Protein AF-A0A976LNT4-F1 (afdb_monomer_lite)

Structure (mmCIF, N/CA/C/O backbone):
data_AF-A0A976LNT4-F1
#
_entry.id   AF-A0A976LNT4-F1
#
loop_
_atom_site.group_PDB
_atom_site.id
_atom_site.type_symbol
_atom_site.label_atom_id
_atom_site.label_alt_id
_atom_site.label_comp_id
_atom_site.label_asym_id
_atom_site.label_entity_id
_atom_site.label_seq_id
_atom_site.pdbx_PDB_ins_code
_atom_site.Cartn_x
_atom_site.Cartn_y
_atom_site.Cartn_z
_atom_site.occupancy
_atom_site.B_iso_or_equiv
_atom_site.auth_seq_id
_atom_site.auth_comp_id
_atom_site.auth_asym_id
_atom_site.auth_atom_id
_atom_site.pdbx_PDB_model_num
ATOM 1 N N . MET A 1 1 ? 6.605 9.402 -5.044 1.00 80.69 1 MET A N 1
ATOM 2 C CA . MET A 1 1 ? 7.270 9.388 -3.720 1.00 80.69 1 MET A CA 1
ATOM 3 C C . MET A 1 1 ? 8.164 10.610 -3.620 1.00 80.69 1 MET A C 1
ATOM 5 O O . MET A 1 1 ? 8.739 10.973 -4.637 1.00 80.69 1 MET A O 1
ATOM 9 N N . THR A 1 2 ? 8.294 11.248 -2.456 1.00 86.75 2 THR A N 1
ATOM 10 C CA . THR A 1 2 ? 9.188 12.417 -2.294 1.00 86.75 2 THR A CA 1
ATOM 11 C C . THR A 1 2 ? 10.629 12.017 -1.962 1.00 86.75 2 THR A C 1
ATOM 13 O O . THR A 1 2 ? 11.563 12.726 -2.323 1.00 86.75 2 THR A O 1
ATOM 16 N N . ALA A 1 3 ? 10.829 10.844 -1.356 1.00 89.00 3 ALA A N 1
ATOM 17 C CA . ALA A 1 3 ? 12.140 10.263 -1.071 1.00 89.00 3 ALA A CA 1
ATOM 18 C C . ALA A 1 3 ? 12.188 8.759 -1.393 1.00 89.00 3 ALA A C 1
ATOM 20 O O . ALA A 1 3 ? 11.160 8.076 -1.385 1.00 89.00 3 ALA A O 1
ATOM 21 N N . ALA A 1 4 ? 13.387 8.266 -1.712 1.00 90.31 4 ALA A N 1
ATOM 22 C CA . ALA A 1 4 ? 13.674 6.855 -1.961 1.00 90.31 4 ALA A CA 1
ATOM 23 C C . ALA A 1 4 ? 14.038 6.135 -0.655 1.00 90.31 4 ALA A C 1
ATOM 25 O O . ALA A 1 4 ? 14.524 6.766 0.284 1.00 90.31 4 ALA A O 1
ATOM 26 N N . SER A 1 5 ? 13.827 4.819 -0.608 1.00 89.94 5 SER A N 1
ATOM 27 C CA . SER A 1 5 ? 14.237 3.936 0.493 1.00 89.94 5 SER A CA 1
ATOM 28 C C . SER A 1 5 ? 13.800 4.416 1.878 1.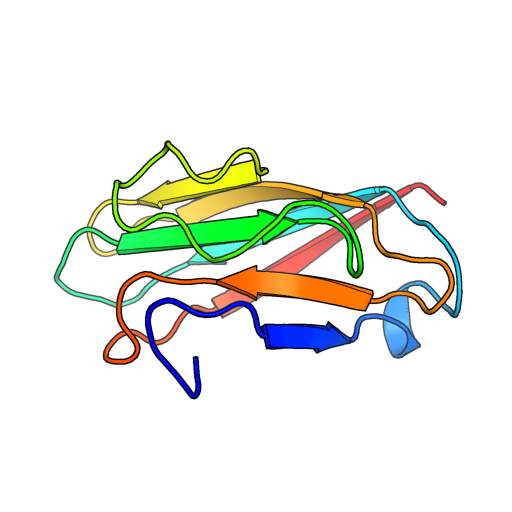00 89.94 5 SER A C 1
ATOM 30 O O . SER A 1 5 ? 14.523 4.305 2.865 1.00 89.94 5 SER A O 1
ATOM 32 N N . THR A 1 6 ? 12.598 4.978 1.948 1.00 91.50 6 THR A N 1
ATOM 33 C CA . THR A 1 6 ? 11.989 5.441 3.190 1.00 91.50 6 THR A CA 1
ATOM 34 C C . THR A 1 6 ? 10.477 5.301 3.116 1.00 91.50 6 THR A C 1
ATOM 36 O O . THR A 1 6 ? 9.884 5.349 2.033 1.00 91.50 6 THR A O 1
ATOM 39 N N . PHE A 1 7 ? 9.859 5.127 4.280 1.00 93.31 7 PHE A N 1
ATOM 40 C CA . PHE A 1 7 ? 8.414 5.081 4.416 1.00 93.31 7 PHE A CA 1
ATOM 41 C C . PHE A 1 7 ? 7.844 6.491 4.577 1.00 93.31 7 PHE A C 1
ATOM 43 O O . PHE A 1 7 ? 8.360 7.300 5.345 1.00 93.31 7 PHE A O 1
ATOM 50 N N . GLN A 1 8 ? 6.770 6.769 3.847 1.00 94.00 8 GLN A N 1
ATOM 51 C CA . GLN A 1 8 ? 6.027 8.026 3.857 1.00 94.00 8 GLN A CA 1
ATOM 52 C C . GLN A 1 8 ? 4.572 7.748 4.213 1.00 94.00 8 GLN A C 1
ATOM 54 O O . GLN A 1 8 ? 4.032 6.700 3.857 1.00 94.00 8 GLN A O 1
ATOM 59 N N . ASP A 1 9 ? 3.943 8.691 4.902 1.00 96.56 9 ASP A N 1
ATOM 60 C CA . ASP A 1 9 ? 2.544 8.572 5.289 1.00 96.56 9 ASP A CA 1
ATOM 61 C C . ASP A 1 9 ? 1.627 8.744 4.068 1.00 96.56 9 ASP A C 1
ATOM 63 O O . ASP A 1 9 ? 1.754 9.689 3.289 1.00 96.56 9 ASP A O 1
ATOM 67 N N . LEU A 1 10 ? 0.686 7.816 3.929 1.00 96.56 10 LEU A N 1
ATOM 68 C CA . LEU A 1 10 ? -0.483 7.898 3.071 1.00 96.56 10 LEU A CA 1
ATOM 69 C C . LEU A 1 10 ? -1.700 8.066 3.983 1.00 96.56 10 LEU A C 1
ATOM 71 O O . LEU A 1 10 ? -2.164 7.107 4.606 1.00 96.56 10 LEU A O 1
ATOM 75 N N . ASP A 1 11 ? -2.175 9.302 4.084 1.00 97.19 11 ASP A N 1
ATOM 76 C CA . ASP A 1 11 ? -3.315 9.655 4.923 1.00 97.19 11 ASP A CA 1
ATOM 77 C C . ASP A 1 11 ? -4.634 9.332 4.209 1.00 97.19 11 ASP A C 1
ATOM 79 O O . ASP A 1 11 ? -4.946 9.893 3.156 1.00 97.19 11 ASP A O 1
ATOM 83 N N . LEU A 1 12 ? -5.399 8.404 4.783 1.00 97.75 12 LEU A N 1
ATOM 84 C CA . LEU A 1 12 ? -6.712 7.980 4.297 1.00 97.75 12 LEU A CA 1
ATOM 85 C C . LEU A 1 12 ? -7.828 8.393 5.261 1.00 97.75 12 LEU A C 1
ATOM 87 O O . LEU A 1 12 ? -8.976 7.991 5.065 1.00 97.75 12 LEU A O 1
ATOM 91 N N . SER A 1 13 ? -7.525 9.196 6.284 1.00 97.31 13 SER A N 1
ATOM 92 C CA . SER A 1 13 ? -8.460 9.585 7.346 1.00 97.31 13 SER A CA 1
ATOM 93 C C . SER A 1 13 ? -9.720 10.270 6.815 1.00 97.31 13 SER A C 1
ATOM 95 O O . SER A 1 13 ? -10.802 10.083 7.365 1.00 97.31 13 SER A O 1
ATOM 97 N N . ALA A 1 14 ? -9.623 10.986 5.693 1.00 97.38 14 ALA A N 1
ATOM 98 C CA . ALA A 1 14 ? -10.772 11.592 5.023 1.00 97.38 14 ALA A CA 1
ATOM 99 C C . ALA A 1 14 ? -11.742 10.565 4.398 1.00 97.38 14 ALA A C 1
ATOM 101 O O . ALA A 1 14 ? -12.891 10.905 4.128 1.00 97.38 14 ALA A O 1
ATOM 102 N N . ILE A 1 15 ? -11.292 9.329 4.156 1.00 96.94 15 ILE A N 1
ATOM 103 C CA . ILE A 1 15 ? -12.074 8.264 3.511 1.00 96.94 15 ILE A CA 1
ATOM 104 C C . ILE A 1 15 ? -12.505 7.202 4.531 1.00 96.94 15 ILE A C 1
ATOM 106 O O . ILE A 1 15 ? -13.676 6.838 4.577 1.00 96.94 15 ILE A O 1
ATOM 110 N N . VAL A 1 16 ? -11.581 6.714 5.367 1.00 96.44 16 VAL A N 1
ATOM 111 C CA . VAL A 1 16 ? -11.850 5.631 6.340 1.00 96.44 16 VAL A CA 1
ATOM 112 C C . VAL A 1 16 ? -12.126 6.144 7.764 1.00 96.44 16 VAL A C 1
ATOM 114 O O . VAL A 1 16 ? -12.481 5.377 8.667 1.00 96.44 16 VAL A O 1
ATOM 117 N N . GLY A 1 17 ? -12.002 7.457 7.979 1.00 96.44 17 GLY A N 1
ATOM 118 C CA . GLY A 1 17 ? -12.044 8.090 9.296 1.00 96.44 17 GLY A CA 1
ATOM 119 C C . GLY A 1 17 ? -10.773 7.836 10.113 1.00 96.44 17 GLY A C 1
ATOM 120 O O . GLY A 1 17 ? -9.901 7.065 9.723 1.00 96.44 17 GLY A O 1
ATOM 121 N N . ALA A 1 18 ? -10.700 8.432 11.303 1.00 95.38 18 ALA A N 1
ATOM 122 C CA . ALA A 1 18 ? -9.677 8.101 12.295 1.00 95.38 18 ALA A CA 1
ATOM 123 C C . ALA A 1 18 ? -9.975 6.730 12.933 1.00 95.38 18 ALA A C 1
ATOM 125 O O . ALA A 1 18 ? -10.580 6.655 14.001 1.00 95.38 18 ALA A O 1
ATOM 126 N N . ASN A 1 19 ? -9.671 5.643 12.215 1.00 94.75 19 ASN A N 1
ATOM 127 C CA . ASN A 1 19 ? -9.875 4.262 12.657 1.00 94.75 19 ASN A CA 1
ATOM 128 C C . ASN A 1 19 ? -8.835 3.324 12.033 1.00 94.75 19 ASN A C 1
ATOM 130 O O . ASN A 1 19 ? -8.339 3.576 10.933 1.00 94.75 19 ASN A O 1
ATOM 134 N N . SER A 1 20 ? -8.603 2.189 12.696 1.00 96.50 20 SER A N 1
ATOM 135 C CA . SER A 1 20 ? -7.951 1.041 12.064 1.00 96.50 20 SER A CA 1
ATOM 136 C C . SER A 1 20 ? -8.934 0.376 11.100 1.00 96.50 20 SER A C 1
ATOM 138 O O . SER A 1 20 ? -10.039 0.016 11.501 1.00 96.50 20 SER A O 1
ATOM 140 N N . ALA A 1 21 ? -8.551 0.257 9.834 1.00 97.94 21 ALA A N 1
ATOM 141 C CA . ALA A 1 21 ? -9.340 -0.347 8.771 1.00 97.94 21 ALA A CA 1
ATOM 142 C C . ALA A 1 21 ? -8.429 -1.176 7.863 1.00 97.94 21 ALA A C 1
ATOM 144 O O . ALA A 1 21 ? -7.343 -0.732 7.476 1.00 97.94 21 ALA A O 1
ATOM 145 N N . LEU A 1 22 ? -8.879 -2.372 7.487 1.00 98.19 22 LEU A N 1
ATOM 146 C CA . LEU A 1 22 ? -8.212 -3.192 6.482 1.00 98.19 22 LEU A CA 1
ATOM 147 C C . LEU A 1 22 ? -8.520 -2.621 5.097 1.00 98.19 22 LEU A C 1
ATOM 149 O O . LEU A 1 22 ? -9.667 -2.653 4.656 1.00 98.19 22 LEU A O 1
ATOM 153 N N . CYS A 1 23 ? -7.504 -2.108 4.410 1.00 98.25 23 CYS A N 1
ATOM 154 C CA . CYS A 1 23 ? -7.650 -1.437 3.123 1.00 98.25 23 CYS A CA 1
ATOM 155 C C . CYS A 1 23 ? -7.145 -2.313 1.972 1.00 98.25 23 CYS A C 1
ATOM 157 O O . CYS A 1 23 ? -6.085 -2.936 2.074 1.00 98.25 23 CYS A O 1
ATOM 159 N N . PHE A 1 24 ? -7.882 -2.303 0.861 1.00 98.19 24 PHE A N 1
ATOM 160 C CA . PHE A 1 24 ? -7.521 -2.957 -0.396 1.00 98.19 24 PHE A CA 1
ATOM 161 C C . PHE A 1 24 ? -7.094 -1.890 -1.400 1.00 98.19 24 PHE A C 1
ATOM 163 O O . PHE A 1 24 ? -7.882 -1.006 -1.748 1.00 98.19 24 PHE A O 1
ATOM 170 N N . PHE A 1 25 ? -5.857 -1.967 -1.874 1.00 98.00 25 PHE A N 1
ATOM 171 C CA . PHE A 1 25 ? -5.270 -0.992 -2.785 1.00 98.00 25 PHE A CA 1
ATOM 172 C C . PHE A 1 25 ? -5.031 -1.599 -4.156 1.00 98.00 25 PHE A C 1
ATOM 174 O O . PHE A 1 25 ? -4.541 -2.719 -4.250 1.00 98.00 25 PHE A O 1
ATOM 181 N N . GLU A 1 26 ? -5.303 -0.828 -5.200 1.00 96.19 26 GLU A N 1
ATOM 182 C CA . GLU A 1 26 ? -4.765 -1.037 -6.541 1.00 96.19 26 GLU A CA 1
ATOM 183 C C . GLU A 1 26 ? -3.603 -0.070 -6.742 1.00 96.19 26 GLU A C 1
ATOM 185 O O . GLU A 1 26 ? -3.698 1.112 -6.396 1.00 96.19 26 GLU A O 1
ATOM 190 N N . VAL A 1 27 ? -2.509 -0.565 -7.300 1.00 94.19 27 VAL A N 1
ATOM 191 C CA . VAL A 1 27 ? -1.347 0.242 -7.648 1.00 94.19 27 VAL A CA 1
ATOM 192 C C . VAL A 1 27 ? -1.081 0.105 -9.131 1.00 94.19 27 VAL A C 1
ATOM 194 O O . VAL A 1 27 ? -1.070 -1.006 -9.656 1.00 94.19 27 VAL A O 1
ATOM 197 N N . THR A 1 28 ? -0.810 1.226 -9.789 1.00 91.69 28 THR A N 1
ATOM 198 C CA . THR A 1 28 ? -0.284 1.255 -11.154 1.00 91.69 28 THR A CA 1
ATOM 199 C C . THR A 1 28 ? 0.993 2.087 -11.219 1.00 91.69 28 THR A C 1
ATOM 201 O O . THR A 1 28 ? 1.213 3.006 -10.421 1.00 91.69 28 THR A O 1
ATOM 204 N N . THR A 1 29 ? 1.863 1.748 -12.169 1.00 85.38 29 THR A N 1
ATOM 205 C CA . THR A 1 29 ? 3.069 2.520 -12.486 1.00 85.38 29 THR A CA 1
ATOM 206 C C . THR A 1 29 ? 3.179 2.698 -14.004 1.00 85.38 29 THR A C 1
ATOM 208 O O . THR A 1 29 ? 3.165 1.705 -14.733 1.00 85.38 29 THR A O 1
ATOM 211 N N . PRO A 1 30 ? 3.295 3.938 -14.516 1.00 73.44 30 PRO A N 1
ATOM 212 C CA . PRO A 1 30 ? 3.568 4.196 -15.927 1.00 73.44 30 PRO A CA 1
ATOM 213 C C . PRO A 1 30 ? 5.064 4.031 -16.264 1.00 73.44 30 PRO A C 1
ATOM 215 O O . PRO A 1 30 ? 5.485 4.327 -17.378 1.00 73.44 30 PRO A O 1
ATOM 218 N N . SER A 1 31 ? 5.890 3.631 -15.287 1.00 69.12 31 SER A N 1
ATOM 219 C CA . SER A 1 31 ? 7.338 3.478 -15.431 1.00 69.12 31 SER A CA 1
ATOM 220 C C . SER A 1 31 ? 7.706 2.422 -16.471 1.00 69.12 31 SER A C 1
ATOM 222 O O . SER A 1 31 ? 7.110 1.347 -16.509 1.00 69.12 31 SER A O 1
ATOM 224 N N . SER A 1 32 ? 8.757 2.703 -17.251 1.00 63.12 32 SER A N 1
ATOM 225 C CA . SER A 1 32 ? 9.379 1.767 -18.194 1.00 63.12 32 SER A CA 1
ATOM 226 C C . SER A 1 32 ? 10.222 0.677 -17.519 1.00 63.12 32 SER A C 1
ATOM 228 O O . SER A 1 32 ? 10.732 -0.200 -18.217 1.00 63.12 32 SER A O 1
ATOM 230 N N . ALA A 1 33 ? 10.382 0.725 -16.194 1.00 67.81 33 ALA A N 1
ATOM 231 C CA . ALA A 1 33 ? 11.145 -0.238 -15.410 1.00 67.81 33 ALA A CA 1
ATOM 232 C C . ALA A 1 33 ? 10.265 -0.957 -14.379 1.00 67.81 33 ALA A C 1
ATOM 234 O O . ALA A 1 33 ? 9.346 -0.370 -13.794 1.00 67.81 33 ALA A O 1
ATOM 235 N N . ALA A 1 34 ? 10.608 -2.223 -14.115 1.00 66.50 34 ALA A N 1
ATOM 236 C CA . ALA A 1 34 ? 10.034 -2.980 -13.012 1.00 66.50 34 ALA A CA 1
ATOM 237 C C . ALA A 1 34 ? 10.151 -2.175 -11.710 1.00 66.50 34 ALA A C 1
ATOM 239 O O . ALA A 1 34 ? 11.161 -1.520 -11.449 1.00 66.50 34 ALA A O 1
ATOM 240 N N . SER A 1 35 ? 9.071 -2.162 -10.940 1.00 84.69 35 SER A N 1
ATOM 241 C CA . SER A 1 35 ? 8.910 -1.265 -9.804 1.00 84.69 35 SER A CA 1
ATOM 242 C C . SER A 1 35 ? 8.316 -2.022 -8.628 1.00 84.69 35 SER A C 1
ATOM 244 O O . SER A 1 35 ? 7.440 -2.873 -8.801 1.00 84.69 35 SER A O 1
ATOM 246 N N . VAL A 1 36 ? 8.758 -1.675 -7.422 1.00 89.06 36 VAL A N 1
ATOM 247 C CA . VAL A 1 36 ? 8.211 -2.218 -6.182 1.00 89.06 36 VAL A CA 1
ATOM 248 C C . VAL A 1 36 ? 7.719 -1.093 -5.287 1.00 89.06 36 VAL A C 1
ATOM 250 O O . VAL A 1 36 ? 8.393 -0.079 -5.098 1.00 89.06 36 VAL A O 1
ATOM 253 N N . ILE A 1 37 ? 6.531 -1.293 -4.725 1.00 91.19 37 ILE A N 1
ATOM 254 C CA . ILE A 1 37 ? 5.984 -0.451 -3.667 1.00 91.19 37 ILE A CA 1
ATOM 255 C C . ILE A 1 37 ? 5.607 -1.325 -2.473 1.00 91.19 37 ILE A C 1
ATOM 257 O O . ILE A 1 37 ? 5.070 -2.423 -2.611 1.00 91.19 37 ILE A O 1
ATOM 261 N N . ALA A 1 38 ? 5.934 -0.832 -1.294 1.00 93.25 38 ALA A N 1
ATOM 262 C CA . ALA A 1 38 ? 5.737 -1.462 -0.005 1.00 93.25 38 ALA A CA 1
ATOM 263 C C . ALA A 1 38 ? 4.665 -0.698 0.776 1.00 93.25 38 ALA A C 1
ATOM 265 O O . ALA A 1 38 ? 4.626 0.527 0.715 1.00 93.25 38 ALA A O 1
ATOM 266 N N . PHE A 1 39 ? 3.848 -1.416 1.539 1.00 94.81 39 PHE A N 1
ATOM 267 C CA . PHE A 1 39 ? 2.758 -0.924 2.376 1.00 94.81 39 PHE A CA 1
ATOM 268 C C . PHE A 1 39 ? 2.884 -1.537 3.763 1.00 94.81 39 PHE A C 1
ATOM 270 O O . PHE A 1 39 ? 2.968 -2.760 3.902 1.00 94.81 39 PHE A O 1
ATOM 277 N N . LYS A 1 40 ? 2.850 -0.705 4.800 1.00 94.81 40 LYS A N 1
ATOM 278 C CA . LYS A 1 40 ? 2.827 -1.167 6.187 1.00 94.81 40 LYS A CA 1
ATOM 279 C C . LYS A 1 40 ? 1.943 -0.285 7.067 1.00 94.81 40 LYS A C 1
ATOM 281 O O . LYS A 1 40 ? 1.818 0.910 6.789 1.00 94.81 40 LYS A O 1
ATOM 286 N N . PRO A 1 41 ? 1.399 -0.823 8.170 1.00 95.56 41 PRO A N 1
ATOM 287 C CA . PRO A 1 41 ? 0.745 -0.001 9.175 1.00 95.56 41 PRO A CA 1
ATOM 288 C C . PRO A 1 41 ? 1.726 1.029 9.747 1.00 95.56 41 PRO A C 1
ATOM 290 O O . PRO A 1 41 ? 2.912 0.738 9.972 1.00 95.56 41 PRO A O 1
ATOM 293 N N . LYS A 1 42 ? 1.244 2.249 9.986 1.00 95.50 42 LYS A N 1
ATOM 294 C CA . LYS A 1 42 ? 2.064 3.301 10.590 1.00 95.50 42 LYS A CA 1
ATOM 295 C C . LYS A 1 42 ? 2.486 2.897 12.005 1.00 95.50 42 LYS A C 1
ATOM 297 O O . LYS A 1 42 ? 1.708 2.331 12.763 1.00 95.50 42 LYS A O 1
ATOM 302 N N . GLY A 1 43 ? 3.752 3.151 12.337 1.00 92.19 43 GLY A N 1
ATOM 303 C CA . GLY A 1 43 ? 4.332 2.816 13.644 1.00 92.19 43 GLY A CA 1
ATOM 304 C C . GLY A 1 43 ? 4.796 1.363 13.819 1.00 92.19 43 GLY A C 1
ATOM 305 O O . GLY A 1 43 ? 5.456 1.072 14.810 1.00 92.19 43 GLY A 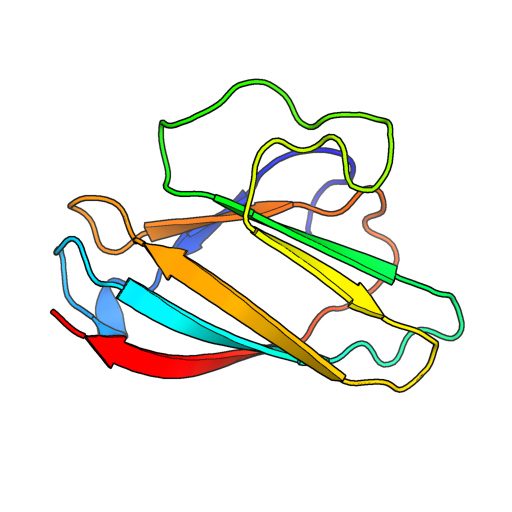O 1
ATOM 306 N N . TYR A 1 44 ? 4.527 0.468 12.861 1.00 90.31 44 TYR A N 1
ATOM 307 C CA . TYR A 1 44 ? 5.001 -0.923 12.896 1.00 90.31 44 TYR A CA 1
ATOM 308 C C . TYR A 1 44 ? 6.222 -1.149 11.996 1.00 90.31 44 TYR A C 1
ATOM 310 O O . TYR A 1 44 ? 6.410 -0.454 10.995 1.00 90.31 44 TYR A O 1
ATOM 318 N N . GLY A 1 45 ? 7.032 -2.159 12.316 1.00 85.19 45 GLY A N 1
ATOM 319 C CA . GLY A 1 45 ? 8.239 -2.512 11.562 1.00 85.19 45 GLY A CA 1
ATOM 320 C C . GLY A 1 45 ? 9.449 -1.631 11.892 1.00 85.19 45 GLY A C 1
ATOM 321 O O . GLY A 1 45 ? 9.484 -0.965 12.923 1.00 85.19 45 GLY A O 1
ATOM 322 N N . GLY A 1 46 ? 10.456 -1.659 11.018 1.00 81.69 46 GLY A N 1
ATOM 323 C CA . GLY A 1 46 ? 11.699 -0.896 11.160 1.00 81.69 46 GLY A CA 1
ATOM 324 C C . GLY A 1 46 ? 12.010 -0.047 9.928 1.00 81.69 46 GLY A C 1
ATOM 325 O O . GLY A 1 46 ? 11.112 0.374 9.196 1.00 81.69 46 GLY A O 1
ATOM 326 N N . SER A 1 47 ? 13.300 0.202 9.703 1.00 82.31 47 SER A N 1
ATOM 327 C CA . SER A 1 47 ? 13.793 0.905 8.517 1.00 82.31 47 SER A CA 1
ATOM 328 C C . SER A 1 47 ? 13.402 0.191 7.222 1.00 82.31 47 SER A C 1
ATOM 330 O O . SER A 1 47 ? 13.203 -1.024 7.194 1.00 82.31 47 SER A O 1
ATOM 332 N N . PHE A 1 48 ? 13.326 0.952 6.129 1.00 85.06 48 PHE A N 1
ATOM 333 C CA . PHE A 1 48 ? 13.119 0.392 4.798 1.00 85.06 48 PHE A CA 1
ATOM 334 C C . PHE A 1 48 ? 14.257 -0.585 4.462 1.00 85.06 48 PHE A C 1
ATOM 336 O O . PHE A 1 48 ? 15.431 -0.217 4.515 1.00 8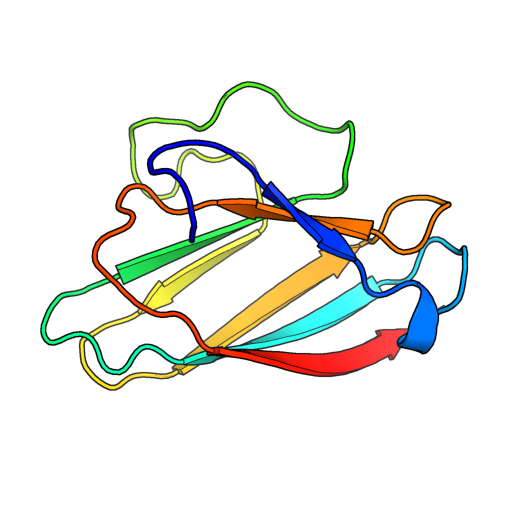5.06 48 PHE A O 1
ATOM 343 N N . ALA A 1 49 ? 13.917 -1.837 4.147 1.00 80.00 49 ALA A N 1
ATOM 344 C CA . ALA A 1 49 ? 14.911 -2.822 3.737 1.00 80.00 49 ALA A CA 1
ATOM 345 C C . ALA A 1 49 ? 15.488 -2.446 2.364 1.00 80.00 49 ALA A C 1
ATOM 347 O O . ALA A 1 49 ? 14.772 -1.973 1.494 1.00 80.00 49 ALA A O 1
ATOM 348 N N . VAL A 1 50 ? 16.782 -2.658 2.137 1.00 70.50 50 VAL A N 1
ATOM 349 C CA . VAL A 1 50 ? 17.385 -2.358 0.823 1.00 70.50 50 VAL A CA 1
ATOM 350 C C . VAL A 1 50 ? 17.036 -3.441 -0.207 1.00 70.50 50 VAL A C 1
ATOM 352 O O . VAL A 1 50 ? 16.952 -3.162 -1.399 1.00 70.50 50 VAL A O 1
ATOM 355 N N . GLN A 1 51 ? 16.797 -4.673 0.250 1.00 77.00 51 GLN A N 1
ATOM 356 C CA . GLN A 1 51 ? 16.469 -5.806 -0.608 1.00 77.00 51 GLN A CA 1
ATOM 357 C C . GLN A 1 51 ? 14.970 -5.857 -0.924 1.00 77.00 51 GLN A C 1
ATOM 359 O O . GLN A 1 51 ? 14.130 -5.889 -0.020 1.00 77.00 51 GLN A O 1
ATOM 364 N N . GLU A 1 52 ? 14.643 -5.923 -2.216 1.00 72.50 52 GLU A N 1
ATOM 365 C CA . GLU A 1 52 ? 13.268 -6.082 -2.687 1.00 72.50 52 GLU A CA 1
ATOM 366 C C . GLU A 1 52 ? 12.622 -7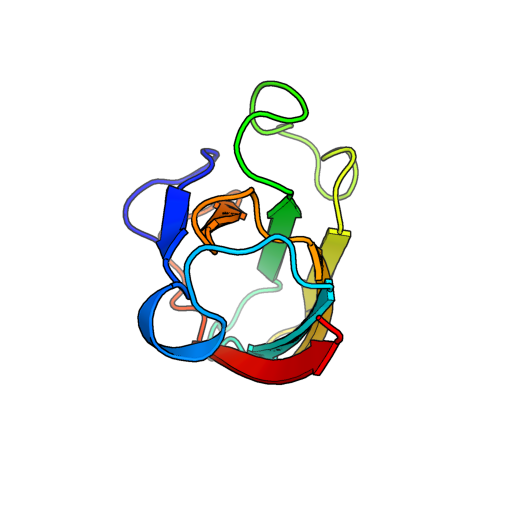.348 -2.106 1.00 72.50 52 GLU A C 1
ATOM 368 O O . GLU A 1 52 ? 13.219 -8.424 -2.090 1.00 72.50 52 GLU A O 1
ATOM 373 N N . GLY A 1 53 ? 11.402 -7.211 -1.580 1.00 70.19 53 GLY A N 1
ATOM 374 C CA . GLY A 1 53 ? 10.652 -8.308 -0.958 1.00 70.19 53 GLY A CA 1
ATOM 375 C C . GLY A 1 53 ? 11.039 -8.622 0.494 1.00 70.19 53 GLY A C 1
ATOM 376 O O . GLY A 1 53 ? 10.266 -9.268 1.193 1.00 70.19 53 GLY A O 1
ATOM 377 N N . ALA A 1 54 ? 12.162 -8.104 1.004 1.00 73.44 54 ALA A N 1
ATOM 378 C CA . ALA A 1 54 ? 12.587 -8.294 2.398 1.00 73.44 54 ALA A CA 1
ATOM 379 C C . ALA A 1 54 ? 12.023 -7.229 3.363 1.00 73.44 54 ALA A C 1
ATOM 381 O O . ALA A 1 54 ? 12.533 -7.032 4.463 1.00 73.44 54 ALA A O 1
ATOM 382 N N . TYR A 1 55 ? 10.974 -6.515 2.957 1.00 75.62 55 TYR A N 1
ATOM 383 C CA . TYR A 1 55 ? 10.445 -5.364 3.691 1.00 75.62 55 TYR A CA 1
ATOM 384 C C . TYR A 1 55 ? 9.645 -5.726 4.952 1.00 75.62 55 TYR A C 1
ATOM 386 O O . TYR A 1 55 ? 9.307 -4.832 5.727 1.00 75.62 55 TYR A O 1
ATOM 394 N N . GLY A 1 56 ? 9.299 -7.007 5.143 1.00 78.56 56 GLY A N 1
ATOM 395 C CA . GLY A 1 56 ? 8.430 -7.446 6.242 1.00 78.56 56 GLY A CA 1
ATOM 396 C C . GLY A 1 56 ? 7.043 -6.795 6.196 1.00 78.56 56 GLY A C 1
ATOM 397 O O . GLY A 1 56 ? 6.444 -6.535 7.237 1.00 78.56 56 GLY A O 1
ATOM 398 N N . CYS A 1 57 ? 6.564 -6.463 4.996 1.00 84.56 57 CYS A N 1
ATOM 399 C CA . CYS A 1 57 ? 5.347 -5.696 4.771 1.00 84.56 57 CYS A CA 1
ATOM 400 C C . CYS A 1 57 ? 4.571 -6.234 3.558 1.00 84.56 57 CYS A C 1
ATOM 402 O O . CYS A 1 57 ? 5.064 -7.110 2.849 1.00 84.56 57 CYS A O 1
ATOM 404 N N . SER A 1 58 ? 3.368 -5.711 3.306 1.00 91.50 58 SER A N 1
ATOM 405 C CA . SER A 1 58 ? 2.655 -6.011 2.060 1.00 91.50 58 SER A CA 1
ATOM 406 C C . SER A 1 58 ? 3.322 -5.248 0.925 1.00 91.50 58 SER A C 1
ATOM 408 O O . SER A 1 58 ? 3.398 -4.026 0.975 1.00 91.50 58 SER A O 1
ATOM 410 N N . ASN A 1 59 ? 3.765 -5.921 -0.128 1.00 90.81 59 ASN A N 1
ATOM 411 C CA . ASN A 1 59 ? 4.395 -5.261 -1.265 1.00 90.81 59 ASN A CA 1
ATOM 412 C C . ASN A 1 59 ? 3.816 -5.734 -2.594 1.00 90.81 59 ASN A C 1
ATOM 414 O O . ASN A 1 59 ? 3.332 -6.855 -2.724 1.00 90.81 59 ASN A O 1
ATOM 418 N N . VAL A 1 60 ? 3.909 -4.864 -3.593 1.00 90.62 60 VAL A N 1
ATOM 419 C CA . VAL A 1 60 ? 3.557 -5.170 -4.977 1.00 90.62 60 VAL A CA 1
ATOM 420 C C . VAL A 1 60 ? 4.812 -5.011 -5.812 1.00 90.62 60 VAL A C 1
ATOM 422 O O . VAL A 1 60 ? 5.400 -3.930 -5.828 1.00 90.62 60 VAL A O 1
ATOM 425 N N . ILE A 1 61 ? 5.221 -6.082 -6.488 1.00 89.31 61 ILE A N 1
ATOM 426 C CA . ILE A 1 61 ? 6.291 -6.063 -7.489 1.00 89.31 61 ILE A CA 1
ATOM 427 C C . ILE A 1 61 ? 5.605 -6.121 -8.848 1.00 89.31 61 ILE A C 1
ATOM 429 O O . ILE A 1 61 ? 4.886 -7.075 -9.140 1.00 89.31 61 ILE A O 1
ATOM 433 N N . MET A 1 62 ? 5.785 -5.082 -9.654 1.00 87.69 62 MET A N 1
ATOM 434 C CA . MET A 1 62 ? 5.094 -4.921 -10.930 1.00 87.69 62 MET A CA 1
ATOM 435 C C . MET A 1 62 ? 6.101 -4.771 -12.059 1.00 87.69 62 MET A C 1
ATOM 437 O O . MET A 1 62 ? 7.120 -4.091 -11.916 1.00 87.69 62 MET A O 1
ATOM 441 N N . ALA A 1 63 ? 5.782 -5.373 -13.201 1.00 84.19 63 ALA A N 1
ATOM 442 C CA . ALA A 1 63 ? 6.457 -5.077 -14.455 1.00 84.19 63 ALA A CA 1
ATOM 443 C C . ALA A 1 63 ? 6.031 -3.698 -14.997 1.00 84.19 63 ALA A C 1
ATOM 445 O O . ALA A 1 63 ? 5.094 -3.064 -14.509 1.00 84.19 63 ALA A O 1
ATOM 446 N N . THR A 1 64 ? 6.724 -3.253 -16.038 1.00 83.44 64 THR A N 1
ATOM 447 C CA . THR A 1 64 ? 6.402 -2.049 -16.811 1.00 83.44 64 THR A CA 1
ATOM 448 C C . THR A 1 64 ? 4.947 -2.047 -17.283 1.00 83.44 64 THR A C 1
ATOM 450 O O . THR A 1 64 ? 4.486 -3.038 -17.850 1.00 83.44 64 THR A O 1
ATOM 453 N N . ASN A 1 65 ? 4.241 -0.926 -17.095 1.00 81.12 65 ASN A N 1
ATOM 454 C CA . ASN A 1 65 ? 2.832 -0.743 -17.479 1.00 81.12 65 ASN A CA 1
ATOM 455 C C . ASN A 1 65 ? 1.864 -1.794 -16.899 1.00 81.12 65 ASN A C 1
ATOM 457 O O . ASN A 1 65 ? 0.840 -2.102 -17.509 1.00 81.12 65 ASN A O 1
ATOM 461 N N . ALA A 1 66 ? 2.182 -2.355 -15.732 1.00 88.69 66 ALA A N 1
ATOM 462 C CA . ALA A 1 66 ? 1.321 -3.299 -15.036 1.00 88.69 66 ALA A CA 1
ATOM 463 C C . ALA A 1 66 ? 0.603 -2.651 -13.842 1.00 88.69 66 ALA A C 1
ATOM 465 O O . ALA A 1 66 ? 0.917 -1.539 -13.404 1.00 88.69 66 ALA A O 1
ATOM 466 N N . TYR A 1 67 ? -0.364 -3.393 -13.313 1.00 91.81 67 TYR A N 1
ATOM 467 C CA . TYR A 1 67 ? -1.035 -3.098 -12.058 1.00 91.81 67 TYR A CA 1
ATOM 468 C C . TYR A 1 67 ? -0.838 -4.252 -11.077 1.00 91.81 67 TYR A C 1
ATOM 470 O O . TYR A 1 67 ? -0.534 -5.382 -11.468 1.00 91.81 67 TYR A O 1
ATOM 478 N N . GLY A 1 68 ? -1.054 -3.980 -9.799 1.00 93.19 68 GLY A N 1
ATOM 479 C CA . GLY A 1 68 ? -1.137 -5.014 -8.781 1.00 93.19 68 GLY A CA 1
ATOM 480 C C . GLY A 1 68 ? -1.904 -4.538 -7.561 1.00 93.19 68 GLY A C 1
ATOM 481 O O . GLY A 1 68 ? -2.197 -3.351 -7.421 1.00 93.19 68 GLY A O 1
ATOM 482 N N . TYR A 1 69 ? -2.246 -5.479 -6.687 1.00 94.88 69 TYR A N 1
ATOM 483 C CA . TYR A 1 69 ? -3.043 -5.200 -5.499 1.00 94.88 69 TYR A CA 1
ATOM 484 C C . TYR A 1 69 ? -2.232 -5.408 -4.223 1.00 94.88 69 TYR A C 1
ATOM 486 O O . TYR A 1 69 ? -1.439 -6.344 -4.130 1.00 94.88 69 TYR A O 1
ATOM 494 N N . ALA A 1 70 ? -2.459 -4.545 -3.237 1.00 95.44 70 ALA A N 1
ATOM 495 C CA . ALA A 1 70 ? -1.907 -4.657 -1.891 1.00 95.44 70 ALA A CA 1
ATOM 496 C C . ALA A 1 70 ? -3.025 -4.620 -0.853 1.00 95.44 70 ALA A C 1
ATOM 498 O O . ALA A 1 70 ? -4.066 -3.996 -1.065 1.00 95.44 70 ALA A O 1
ATOM 499 N N . ILE A 1 71 ? -2.782 -5.246 0.296 1.00 96.88 71 ILE A N 1
ATOM 500 C CA . ILE A 1 71 ? -3.689 -5.199 1.441 1.00 96.88 71 ILE A CA 1
ATOM 501 C C . ILE A 1 71 ? -2.893 -4.712 2.646 1.00 96.88 71 ILE A C 1
ATOM 503 O O . ILE A 1 71 ? -1.845 -5.266 2.970 1.00 96.88 71 ILE A O 1
ATOM 507 N N . CYS A 1 72 ? -3.374 -3.669 3.316 1.00 97.19 72 CYS A N 1
ATOM 508 C CA . CYS A 1 72 ? -2.720 -3.143 4.510 1.00 97.19 72 CYS A CA 1
ATOM 509 C C . CYS A 1 72 ? -3.737 -2.505 5.453 1.00 97.19 72 CYS A C 1
ATOM 511 O O . CYS A 1 72 ? -4.683 -1.861 5.007 1.00 97.19 72 CYS A O 1
ATOM 513 N N . ALA A 1 73 ? -3.520 -2.663 6.757 1.00 97.31 73 ALA A N 1
ATOM 514 C CA . ALA A 1 73 ? -4.295 -1.954 7.765 1.00 97.31 73 ALA A CA 1
ATOM 515 C C . ALA A 1 73 ? -3.766 -0.525 7.964 1.00 97.31 73 ALA A C 1
ATOM 517 O O . ALA A 1 73 ? -2.549 -0.306 7.936 1.00 97.31 73 ALA A O 1
ATOM 518 N N . THR A 1 74 ? -4.671 0.428 8.184 1.00 98.12 74 THR A N 1
ATOM 519 C CA . THR A 1 74 ? -4.334 1.754 8.722 1.00 98.12 74 THR A CA 1
ATOM 520 C C . THR A 1 74 ? -4.002 1.681 10.211 1.00 98.12 74 THR A C 1
ATOM 522 O O . THR A 1 74 ? -4.354 0.725 10.902 1.00 98.12 74 THR A O 1
ATOM 525 N N . ASP A 1 75 ? -3.335 2.711 10.729 1.00 97.38 75 ASP A N 1
ATOM 526 C CA . ASP A 1 75 ? -3.285 2.960 12.169 1.00 97.38 75 ASP A CA 1
ATOM 527 C C . ASP A 1 75 ? -4.610 3.543 12.700 1.00 97.38 75 ASP A C 1
ATOM 529 O O . ASP A 1 75 ? -5.577 3.739 11.963 1.00 97.38 75 ASP A O 1
ATOM 533 N N . ALA A 1 76 ? -4.649 3.863 13.996 1.00 97.19 76 ALA A N 1
ATOM 534 C CA . ALA A 1 76 ? -5.820 4.460 14.640 1.00 97.19 76 ALA A CA 1
ATOM 535 C C . ALA A 1 76 ? -6.222 5.835 14.070 1.00 97.19 76 ALA A C 1
ATOM 537 O O . ALA A 1 76 ? -7.340 6.281 14.307 1.00 97.19 76 ALA A O 1
ATOM 538 N N . ASN A 1 77 ? -5.346 6.497 13.312 1.00 97.94 77 ASN A N 1
ATOM 539 C CA . ASN A 1 77 ? -5.623 7.781 12.678 1.00 97.94 77 ASN A CA 1
ATOM 540 C C . ASN A 1 77 ? -6.053 7.628 11.214 1.00 97.94 77 ASN A C 1
ATOM 542 O O . ASN A 1 77 ? -6.267 8.637 10.554 1.00 97.94 77 ASN A O 1
ATOM 546 N N . GLY A 1 78 ? -6.200 6.404 10.696 1.00 97.94 78 GLY A N 1
ATOM 547 C CA . GLY A 1 78 ? -6.535 6.183 9.290 1.00 97.94 78 GLY A CA 1
ATOM 548 C C . GLY A 1 78 ? -5.336 6.332 8.348 1.00 97.94 78 GLY A C 1
ATOM 549 O O . GLY A 1 78 ? -5.525 6.639 7.174 1.00 97.94 78 GLY A O 1
ATOM 550 N N . VAL A 1 79 ? -4.104 6.126 8.829 1.00 98.19 79 VAL A N 1
ATOM 551 C CA . VAL A 1 79 ? -2.874 6.315 8.041 1.00 98.19 79 VAL A CA 1
ATOM 552 C C . VAL A 1 79 ? -2.170 4.984 7.761 1.00 98.19 79 VAL A C 1
ATOM 554 O O . VAL A 1 79 ? -1.947 4.172 8.661 1.00 98.19 79 VAL A O 1
ATOM 557 N N . VAL A 1 80 ? -1.765 4.775 6.507 1.00 97.25 80 VAL A N 1
ATOM 558 C CA . VAL A 1 80 ? -0.829 3.714 6.081 1.00 97.25 80 VAL A CA 1
ATOM 559 C C . VAL A 1 80 ? 0.528 4.344 5.784 1.00 97.25 80 VAL A C 1
ATOM 561 O O . VAL A 1 80 ? 0.610 5.523 5.461 1.00 97.25 80 VAL A O 1
ATOM 564 N N . GLN A 1 81 ? 1.607 3.572 5.858 1.00 96.31 81 GLN A N 1
ATOM 565 C CA . GLN A 1 81 ? 2.912 3.990 5.358 1.00 96.31 81 GLN A CA 1
ATOM 566 C C . GLN A 1 81 ? 3.284 3.246 4.080 1.00 96.31 81 GLN A C 1
ATOM 568 O O . GLN A 1 81 ? 3.242 2.016 4.038 1.00 96.31 81 GLN A O 1
ATOM 573 N N . ILE A 1 82 ? 3.686 3.997 3.055 1.00 94.50 82 ILE A N 1
ATOM 574 C CA . ILE A 1 82 ? 4.131 3.469 1.764 1.00 94.50 82 ILE A CA 1
ATOM 575 C C . ILE A 1 82 ? 5.606 3.768 1.515 1.00 94.50 82 ILE A C 1
ATOM 577 O O . ILE A 1 82 ? 6.124 4.791 1.954 1.00 94.50 82 ILE A O 1
ATOM 581 N N . GLY A 1 83 ? 6.303 2.877 0.819 1.00 91.94 83 GLY A N 1
ATOM 582 C CA . GLY A 1 83 ? 7.735 3.001 0.546 1.00 91.94 83 GLY A CA 1
ATOM 583 C C . GLY A 1 83 ? 8.101 2.436 -0.820 1.00 91.94 83 GLY A C 1
ATOM 584 O O . GLY A 1 83 ? 7.472 1.492 -1.285 1.00 91.94 83 GLY A O 1
ATOM 585 N N . ALA A 1 84 ? 9.130 2.987 -1.455 1.00 90.38 84 ALA A N 1
ATOM 586 C CA . ALA A 1 84 ? 9.701 2.451 -2.689 1.00 90.38 84 ALA A CA 1
ATOM 587 C C . ALA A 1 84 ? 11.230 2.630 -2.669 1.00 90.38 84 ALA A C 1
ATOM 589 O O . ALA A 1 84 ? 11.713 3.610 -2.094 1.00 90.38 84 ALA A O 1
ATOM 590 N N . PRO A 1 85 ? 12.009 1.729 -3.295 1.00 87.56 85 PRO A N 1
ATOM 591 C CA . PRO A 1 85 ? 13.471 1.810 -3.309 1.00 87.56 85 PRO A CA 1
ATOM 592 C C . PRO A 1 85 ? 13.987 2.971 -4.167 1.00 87.56 85 PRO A C 1
ATOM 594 O O . PRO A 1 85 ? 15.132 3.383 -4.030 1.00 87.56 85 PRO A O 1
ATOM 597 N N . ASN A 1 86 ? 13.143 3.517 -5.046 1.00 86.12 86 ASN A N 1
ATOM 598 C CA . ASN A 1 86 ? 13.441 4.677 -5.874 1.00 86.12 86 ASN A CA 1
ATOM 599 C C . ASN A 1 86 ? 12.338 5.739 -5.750 1.00 86.12 86 ASN A C 1
ATOM 601 O O . ASN A 1 86 ? 11.192 5.438 -5.417 1.00 86.12 86 ASN A O 1
ATOM 605 N N . ASN A 1 87 ? 12.690 6.989 -6.043 1.00 87.31 87 ASN A N 1
ATOM 606 C CA . ASN A 1 87 ? 11.770 8.129 -6.107 1.00 87.31 87 ASN A CA 1
ATOM 607 C C . ASN A 1 87 ? 11.622 8.708 -7.525 1.00 87.31 87 ASN A C 1
ATOM 609 O O . ASN A 1 87 ? 10.964 9.728 -7.690 1.00 87.31 87 ASN A O 1
ATOM 613 N N . GLY A 1 88 ? 12.207 8.059 -8.539 1.00 85.31 88 GLY A N 1
ATOM 614 C CA . GLY A 1 88 ? 12.094 8.470 -9.943 1.00 85.31 88 GLY A CA 1
ATOM 615 C C . GLY A 1 88 ? 10.798 8.023 -10.629 1.00 85.31 88 GLY A C 1
ATOM 616 O O . GLY A 1 88 ? 10.488 8.510 -11.711 1.00 85.31 88 GLY A O 1
ATOM 617 N N . SER A 1 89 ? 10.038 7.114 -10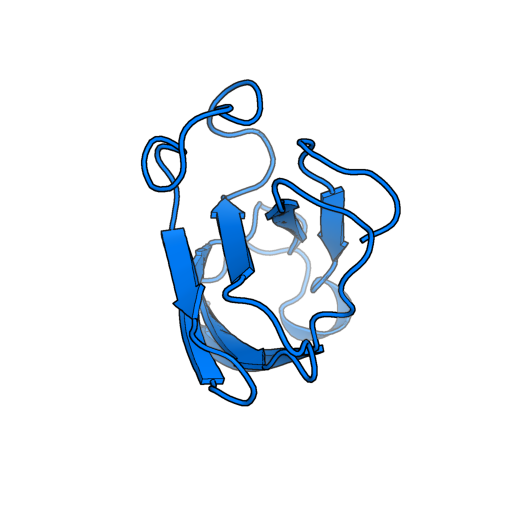.009 1.00 84.56 89 SER A N 1
ATOM 618 C CA . SER A 1 89 ? 8.771 6.603 -10.545 1.00 84.56 89 SER A CA 1
ATOM 619 C C . SER A 1 89 ? 7.566 7.245 -9.853 1.00 84.56 89 SER A C 1
ATOM 621 O O . SER A 1 89 ? 7.536 7.394 -8.625 1.00 84.56 89 SER A O 1
ATOM 623 N N . THR A 1 90 ? 6.535 7.573 -10.634 1.00 87.31 90 THR A N 1
ATOM 624 C CA . THR A 1 90 ? 5.221 7.965 -10.107 1.00 87.31 90 THR A CA 1
ATOM 625 C C . THR A 1 90 ? 4.356 6.724 -9.953 1.00 87.31 90 THR A C 1
ATOM 627 O O . THR A 1 90 ? 4.121 6.016 -10.922 1.00 87.31 90 THR A O 1
ATOM 630 N N . TYR A 1 91 ? 3.856 6.483 -8.746 1.00 89.12 91 TYR A N 1
ATOM 631 C CA . TYR A 1 91 ? 2.894 5.419 -8.477 1.00 89.12 91 TYR A CA 1
ATOM 632 C C . TYR A 1 91 ? 1.512 6.039 -8.320 1.00 89.12 91 TYR A C 1
ATOM 634 O O . TYR A 1 91 ? 1.358 7.016 -7.583 1.00 89.12 91 TYR A O 1
ATOM 642 N N . THR A 1 92 ? 0.508 5.458 -8.965 1.00 92.31 92 THR A N 1
ATOM 643 C CA . THR A 1 92 ? -0.891 5.759 -8.663 1.00 92.31 92 THR A CA 1
ATOM 644 C C . THR A 1 92 ? -1.394 4.695 -7.706 1.00 92.31 92 THR A C 1
ATOM 646 O O . THR A 1 92 ? -1.390 3.515 -8.039 1.00 92.31 92 THR A O 1
ATOM 649 N N . VAL A 1 93 ? -1.810 5.112 -6.511 1.00 94.25 93 VAL A N 1
ATOM 650 C CA . VAL A 1 93 ? -2.397 4.233 -5.496 1.00 94.25 93 VAL A CA 1
ATOM 651 C C . VAL A 1 93 ? -3.870 4.587 -5.367 1.00 94.25 93 VAL A C 1
ATOM 653 O O . VAL A 1 93 ? -4.214 5.726 -5.052 1.00 94.25 93 VAL A O 1
ATOM 656 N N . LYS A 1 94 ? -4.742 3.613 -5.608 1.00 96.00 94 LYS A N 1
ATOM 657 C CA . LYS A 1 94 ? -6.193 3.748 -5.501 1.00 96.00 94 LYS A CA 1
ATOM 658 C C . LYS A 1 94 ? -6.699 2.867 -4.368 1.00 96.00 94 LYS A C 1
ATOM 660 O O . LYS A 1 94 ? -6.413 1.675 -4.338 1.00 96.00 94 LYS A O 1
ATOM 665 N N . LEU A 1 95 ? -7.496 3.437 -3.468 1.00 97.44 95 LEU A N 1
ATOM 666 C CA . LEU A 1 95 ? -8.272 2.651 -2.512 1.00 97.44 95 LEU A CA 1
ATOM 667 C C . LEU A 1 95 ? -9.465 2.026 -3.247 1.00 97.44 95 LEU A C 1
ATOM 669 O O . LEU A 1 95 ? -10.323 2.738 -3.766 1.00 97.44 95 LEU A O 1
ATOM 673 N N . VAL A 1 96 ? -9.491 0.699 -3.327 1.00 98.06 96 VAL A N 1
ATOM 674 C CA . VAL A 1 96 ? -10.552 -0.075 -3.996 1.00 98.06 96 VAL A CA 1
ATOM 675 C C . VAL A 1 96 ? -11.731 -0.286 -3.051 1.00 98.06 96 VAL A C 1
ATOM 677 O O . VAL A 1 96 ? -12.884 -0.224 -3.464 1.00 98.06 96 VAL A O 1
ATOM 680 N N . GLY A 1 97 ? -11.432 -0.510 -1.774 1.00 98.00 97 GLY A N 1
ATOM 681 C CA . GLY A 1 97 ? -12.406 -0.701 -0.710 1.00 98.00 97 GLY A CA 1
ATOM 682 C C . GLY A 1 97 ? -11.710 -0.882 0.634 1.00 98.00 97 GLY A C 1
ATOM 683 O O . GLY A 1 97 ? -10.482 -0.980 0.701 1.00 98.00 97 GLY A O 1
ATOM 684 N N . TYR A 1 98 ? -12.492 -0.926 1.708 1.00 98.25 98 TYR A N 1
ATOM 685 C CA . TYR A 1 98 ? -11.984 -1.159 3.055 1.00 98.25 98 TYR A CA 1
ATOM 686 C C . TYR A 1 98 ? -13.017 -1.877 3.928 1.00 98.25 98 TYR A C 1
ATOM 688 O O . TYR A 1 98 ? -14.221 -1.798 3.680 1.00 98.25 98 TYR A O 1
ATOM 696 N N . VAL A 1 99 ? -12.527 -2.565 4.956 1.00 97.69 99 VAL A N 1
ATOM 697 C CA . VAL A 1 99 ? -13.327 -3.138 6.043 1.00 97.69 99 VAL A CA 1
ATOM 698 C C . VAL A 1 99 ? -12.908 -2.448 7.333 1.00 97.69 99 VAL A C 1
ATOM 700 O O . VAL A 1 99 ? -11.714 -2.348 7.618 1.00 97.69 99 VAL A O 1
ATOM 703 N N . LYS A 1 100 ? -13.894 -1.948 8.075 1.00 89.81 100 LYS A N 1
ATOM 704 C CA . LYS A 1 100 ? -13.714 -1.251 9.346 1.00 89.81 100 LYS A CA 1
ATOM 705 C C . LYS A 1 100 ? -14.179 -2.132 10.497 1.00 89.81 100 LYS A C 1
ATOM 707 O O . LYS A 1 100 ? -15.243 -2.768 10.330 1.00 89.81 100 LYS A O 1
#

Sequence (100 aa):
MTAASTFQDLDLSAIVGANSALCFFEVTTPSSAASVIAFKPKGYGGSFAVQEGAYGCSNVIMATNAYGYAICATDANGVVQIGAPNNGSTYTVKLVGYVK

Foldseek 3Di:
DQDAQFKDKDACCVPPNLAKKKWKKKKWWQDQAWWKKFKEEPPDDDGRDLDPPPRPTWMDTDGHGDMDMTIYIYHSGRMMIMHTNDDPIDMDMDTPDIGD

pLDDT: mean 89.91, std 8.48, range [63.12, 98.25]

Secondary structure (DSSP, 8-state):
--SSSEEEEEE-HHHH-SS--EEEEEEE---SS-EEEEEEETT-S-SPPSSTT-SSSEEEEE-TT-EEEEEEE--TTSEEEEEES-SSSPPEEEEEEEE-

Radius of gyration: 12.7 Å; chains: 1; bounding box: 31×21×33 Å

=== Feature glossary ===
The record interleaves many kinds of information about one protein. Here is each kind framed as the question it answers.

Q: What does the local fold look like, residue by residue?
A: The Foldseek 3Di string encodes local tertiary geometry as a 20-letter alphabet — one character per residue — derived from the relative positions of nearby Cα atoms. Unlike the amino-acid sequence, 3Di is a direct function of the 3D structure, so two proteins with the same fold have similar 3Di strings even at low sequence identity.

Q: Which residues are in helices, strands, or loops?
A: The SS8 string is DSSP's per-residue secondary-structure call. α-helix (H) means an i→i+4 H-bond ladder; β-strand (E) means the residue participates in a β-sheet; 3₁₀ (G) and π (I) are tighter and wider helices; T/S are turns/bends; '-' is loop.

Q: How big and how compact is the whole molecule?
A: Radius of gyration (Rg) is the root-mean-square distance of Cα atoms from their centroid — a single number for overall size and compactness. A globular domain of N residues has Rg ≈ 2.2·N^0.38 Å; an extended or disordered chain has a much larger Rg. The Cα contact count is the number of residue pairs whose Cα atoms are within 8 Å and are more than four positions apart in sequence — a standard proxy for tertiary packing density. The bounding box is the smallest axis-aligned box enclosing all Cα atoms.

Q: Where is each backbone atom in 3D?
A: Structure coordinates are given as an mmCIF _atom_site loop: one row per atom with element, residue name, chain id, sequence number, and x/y/z position in Å. Only the four main-chain atoms per residue are included here; side chains are omitted to keep the record compact.

Q: What is the amino-acid chain?
A: Primary structure: the covalent order of the twenty standard amino acids along the backbone. Two proteins with the same sequence will (almost always) fold to the same structure; two with 30% identity often share a fold but not the details.

Q: What if only a Cα trace is available?
A: Three-state secondary structure (P-SEA) collapses the eight DSSP classes into helix (a), strand (b), and coil (c). P-SEA assigns these from Cα geometry alone — distances and angles — without requiring backbone oxygens, so it works on any Cα trace.

Q: What family and function is it annotated with?
A: Database cross-references. InterPro integrates a dozen domain/family signature databases into unified entries with residue-range hits. GO terms attach function/process/location labels with evidence codes. CATH codes position the fold in a four-level structural taxonomy. Organism is the NCBI-taxonomy species name.

Q: How confident is the AlphaFold model at each residue?
A: pLDDT is the predicted lDDT-Cα score: AlphaFold's confidence that the local environment of each residue (all inter-atomic distances within 15 Å) is correctly placed. It is a per-residue number between 0 and 100, with higher meaning more reliable.

Q: How mobile is each atom in the crystal?
A: B-factor (Debye–Waller factor) reflects atomic displacement in the crystal lattice. It is an experimental observable (units Å²), not a prediction; low values mean the atom is pinned down, high values mean it moves or is heterogeneous across the crystal.

Q: Which residues are buried vs exposed?
A: SASA measures how much of the protein is reachable by solvent. It is computed by rolling a water-sized probe over the atomic surface and summing the exposed area (Å²). Per-residue SASA distinguishes core (buried, low SASA) from surface (exposed, high SASA) residues; total SASA is a whole-molecule size measure.

Q: What do the diagnostic plots show?
A: Plot images: a contact map (which residues are close in 3D, as an N×N binary image), a Ramachandran scatter (backbone torsion angles, revealing secondary-structure composition at a glance), and — for AlphaFold structures — a PAE heatmap (pairwise prediction confidence).

Q: What known structures does this most resemble?
A: The Foldseek neighbor list gives the closest experimentally determined structures in the PDB, ranked by structural alignment. TM-score near 1 means near-identical fold; near 0.3 means only rough topology match. This is how one finds what a novel AlphaFold prediction most resembles in the solved-structure universe.

Q: Are the domains correctly placed relative to each other?
A: Predicted aligned error is AlphaFold's pairwise confidence. Unlike pLDDT (per-residue), PAE is per-residue-pair and captures whether two parts of the structure are correctly placed relative to each other. Units are ångströms of expected positional error.

Q: What do the rendered images show?
A: Structure images are PyMOL renders from six orthogonal camera directions. Cartoon representation draws helices as coils and strands as arrows; sticks shows the 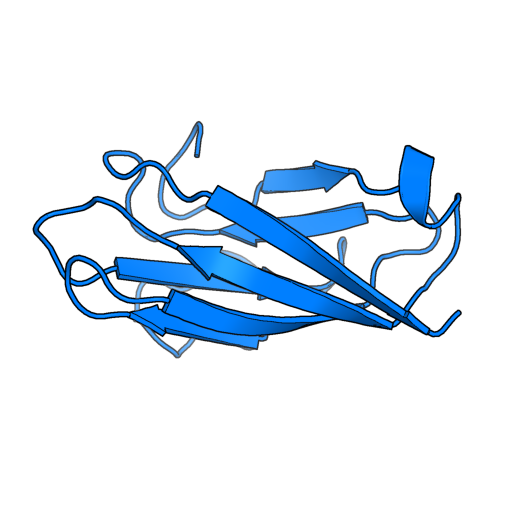backbone as bonds; surface shows the solvent-excluded envelope. Rainbow coloring maps sequence position to hue (blue→red, N→C); chain coloring assigns a distinct color per polypeptide.

Q: What are the backbone torsion angles?
A: φ (phi) and ψ (psi) are the two rotatable backbone dihedrals per residue: φ is the C(i-1)–N–Cα–C torsion, ψ is the N–Cα–C–N(i+1) torsion, both in degrees on (−180°, 180°]. α-helical residues cluster near (−60°, −45°); β-strand residues near (−120°, +130°). A Ramachandran plot is simply a scatter of (φ, ψ) for every residue.